Protein AF-W8TI05-F1 (afdb_monomer_lite)

Radius of gyration: 11.67 Å; chains: 1; bounding box: 24×20×36 Å

Secondary structure (DSSP, 8-state):
-B-TTTS--B---SS--S-EEEEEPTTT--EEEEETTT--EEE----------

O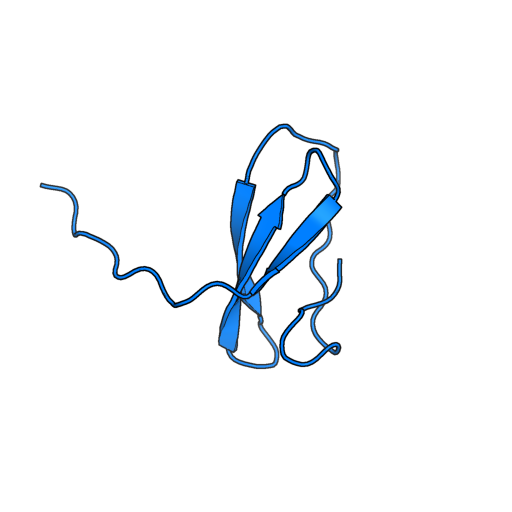rganism: NCBI:txid1286171

Foldseek 3Di:
DADPPPRPFDDDDPDQDQDKDWDQGPPPRAIWIAGSNVRDIGRDHPDDPPPDD

pLDDT: mean 81.62, std 10.92, range [40.56, 90.06]

Sequence (53 aa):
MQCPWCEKGETLADKPADIKISCQCPRCGRIYHVDFSTLKVEKAAAIRRKRGA

Structure (mmCIF, N/CA/C/O backbone):
data_AF-W8TI05-F1
#
_entry.id   AF-W8TI05-F1
#
loop_
_atom_site.group_PDB
_atom_site.id
_atom_site.type_symbol
_atom_site.label_atom_id
_atom_site.label_alt_id
_atom_site.label_comp_id
_atom_site.label_asym_id
_atom_site.label_entity_id
_atom_site.label_seq_id
_atom_site.pdbx_PDB_ins_code
_atom_site.Cartn_x
_atom_site.Cartn_y
_atom_site.Cartn_z
_atom_site.occupancy
_atom_site.B_iso_or_equiv
_atom_site.auth_seq_id
_atom_site.auth_comp_id
_atom_site.auth_asym_id
_atom_site.auth_atom_id
_atom_site.pdbx_PDB_model_num
ATOM 1 N N . MET A 1 1 ? 3.481 -4.430 4.102 1.00 76.19 1 MET A N 1
ATOM 2 C CA . MET A 1 1 ? 3.101 -2.999 3.965 1.00 76.19 1 MET A CA 1
ATOM 3 C C . MET A 1 1 ? 1.656 -2.830 4.416 1.00 76.19 1 MET A C 1
ATOM 5 O O . MET A 1 1 ? 0.783 -3.468 3.838 1.00 76.19 1 MET A O 1
ATOM 9 N N . GLN A 1 2 ? 1.383 -2.035 5.452 1.00 86.19 2 GLN A N 1
ATOM 10 C CA . GLN A 1 2 ? 0.025 -1.911 5.996 1.00 86.19 2 GLN A CA 1
ATOM 11 C C . GLN A 1 2 ? -0.833 -0.915 5.211 1.00 86.19 2 GLN A C 1
ATOM 13 O O . GLN A 1 2 ? -0.350 0.090 4.692 1.00 86.19 2 GLN A O 1
ATOM 18 N N . CYS A 1 3 ? -2.132 -1.196 5.139 1.00 88.06 3 CYS A N 1
ATOM 19 C CA . CYS A 1 3 ? -3.096 -0.310 4.514 1.00 88.06 3 CYS A CA 1
ATOM 20 C C . CYS A 1 3 ? -3.181 1.002 5.310 1.00 88.06 3 CYS A C 1
ATOM 22 O O . CYS A 1 3 ? -3.615 0.971 6.463 1.00 88.06 3 CYS A O 1
ATOM 24 N N . PRO A 1 4 ? -2.902 2.166 4.698 1.00 88.75 4 PRO A N 1
ATOM 25 C CA . PRO A 1 4 ? -2.846 3.440 5.414 1.00 88.75 4 PRO A CA 1
ATOM 26 C C . PRO A 1 4 ? -4.233 3.940 5.848 1.00 88.75 4 PRO A C 1
ATOM 28 O O . PRO A 1 4 ? -4.353 4.979 6.491 1.00 88.75 4 PRO A O 1
ATOM 31 N N . TRP A 1 5 ? -5.305 3.248 5.449 1.00 89.12 5 TRP A N 1
ATOM 32 C CA . TRP A 1 5 ? -6.680 3.625 5.759 1.00 89.12 5 TRP A CA 1
ATOM 33 C C . TRP A 1 5 ? -7.228 2.978 7.017 1.00 89.12 5 TRP A C 1
ATOM 35 O O . TRP A 1 5 ? -7.907 3.645 7.787 1.00 89.12 5 TRP A O 1
ATOM 45 N N . CYS A 1 6 ? -7.026 1.672 7.156 1.00 90.00 6 CYS A N 1
ATOM 46 C CA . CYS A 1 6 ? -7.621 0.892 8.232 1.00 90.00 6 CYS A CA 1
ATOM 47 C C . CYS A 1 6 ? -6.587 0.183 9.094 1.00 90.00 6 CYS A C 1
ATOM 49 O O . CYS A 1 6 ? -6.997 -0.464 10.051 1.00 90.00 6 CYS A O 1
ATOM 51 N N . GLU A 1 7 ? -5.308 0.211 8.698 1.00 87.81 7 GLU A N 1
ATOM 52 C CA . GLU A 1 7 ? -4.163 -0.398 9.395 1.00 87.81 7 GLU A CA 1
ATOM 53 C C . GLU A 1 7 ? -4.283 -1.920 9.611 1.00 87.81 7 GLU A C 1
ATOM 55 O O . GLU A 1 7 ? -3.405 -2.560 10.171 1.00 87.81 7 GLU A O 1
ATOM 60 N N . LYS A 1 8 ? -5.360 -2.530 9.101 1.00 86.88 8 LYS A N 1
ATOM 61 C CA . LYS A 1 8 ? -5.690 -3.959 9.215 1.00 86.88 8 LYS A CA 1
ATOM 62 C C . LYS A 1 8 ? -5.385 -4.755 7.951 1.00 86.88 8 LYS A C 1
ATOM 64 O O . LYS A 1 8 ? -5.356 -5.978 7.995 1.00 86.88 8 LYS A O 1
ATOM 69 N N . GLY A 1 9 ? -5.299 -4.086 6.802 1.00 83.38 9 GLY A N 1
ATOM 70 C CA . GLY A 1 9 ? -4.957 -4.728 5.533 1.00 83.38 9 GLY A CA 1
ATOM 71 C C . GLY A 1 9 ? -3.447 -4.783 5.352 1.00 83.38 9 GLY A C 1
ATOM 72 O O . GLY A 1 9 ? -2.767 -3.836 5.736 1.00 83.38 9 GLY A O 1
ATOM 73 N N . GLU A 1 10 ? -2.944 -5.839 4.725 1.00 85.88 10 GLU A N 1
ATOM 74 C CA . GLU A 1 10 ? -1.522 -5.993 4.428 1.00 85.88 10 GLU A CA 1
ATOM 75 C C . GLU A 1 10 ? -1.305 -6.281 2.940 1.00 85.88 10 GLU A C 1
ATOM 77 O O . GLU A 1 10 ? -2.016 -7.082 2.335 1.00 85.88 10 GLU A O 1
ATOM 82 N N . THR A 1 11 ? -0.322 -5.599 2.356 1.00 83.81 11 THR A N 1
ATOM 83 C CA . THR A 1 11 ? 0.247 -5.907 1.044 1.00 83.81 11 THR A CA 1
ATOM 84 C C . THR A 1 11 ? 1.625 -6.515 1.241 1.00 83.81 11 THR A C 1
ATOM 86 O O . THR A 1 11 ? 2.475 -5.927 1.922 1.00 83.81 11 THR A O 1
ATOM 89 N N . LEU A 1 12 ? 1.828 -7.677 0.628 1.00 82.75 12 LEU A N 1
ATOM 90 C CA . LEU A 1 12 ? 3.093 -8.398 0.594 1.00 82.75 12 LEU A CA 1
ATOM 91 C C . LEU A 1 12 ? 3.745 -8.227 -0.780 1.00 82.75 12 LEU A C 1
ATOM 93 O O . LEU A 1 12 ? 3.055 -8.170 -1.798 1.00 82.75 12 LEU A O 1
ATOM 97 N N . ALA A 1 13 ? 5.072 -8.149 -0.787 1.00 80.81 13 ALA A N 1
ATOM 98 C CA . ALA A 1 13 ? 5.903 -8.119 -1.982 1.00 80.81 13 ALA A CA 1
ATOM 99 C C . ALA A 1 13 ? 6.958 -9.215 -1.858 1.00 80.81 13 ALA A C 1
ATOM 101 O O . ALA A 1 13 ? 7.594 -9.310 -0.811 1.00 80.81 13 ALA A O 1
ATOM 102 N N . ASP A 1 14 ? 7.158 -10.004 -2.910 1.00 78.38 14 ASP A N 1
ATOM 103 C CA . ASP A 1 14 ? 8.205 -11.033 -2.932 1.00 78.38 14 ASP A CA 1
ATOM 104 C C . ASP A 1 14 ? 9.588 -10.429 -3.231 1.00 78.38 14 ASP A C 1
ATOM 106 O O . ASP A 1 14 ? 10.599 -10.844 -2.670 1.00 78.38 14 ASP A O 1
ATOM 110 N N . LYS A 1 15 ? 9.637 -9.403 -4.095 1.00 79.12 15 LYS A N 1
ATOM 111 C CA . LYS A 1 15 ? 10.879 -8.759 -4.542 1.00 79.12 15 LYS A CA 1
ATOM 112 C C . LYS A 1 15 ? 10.748 -7.236 -4.554 1.00 79.12 15 LYS A C 1
ATOM 114 O O . LYS A 1 15 ? 9.670 -6.732 -4.881 1.00 79.12 15 LYS A O 1
ATOM 119 N N . PRO A 1 16 ? 11.831 -6.499 -4.249 1.00 76.50 16 PRO A N 1
ATOM 120 C CA . PRO A 1 16 ? 11.889 -5.069 -4.512 1.00 76.50 16 PRO A CA 1
ATOM 121 C C . PRO A 1 16 ? 11.861 -4.837 -6.026 1.00 76.50 16 PRO A C 1
ATOM 123 O O . PRO A 1 16 ? 12.544 -5.525 -6.787 1.00 76.50 16 PRO A O 1
ATOM 126 N N . ALA A 1 17 ? 11.048 -3.885 -6.464 1.00 83.19 17 ALA A N 1
ATOM 127 C CA . ALA A 1 17 ? 10.892 -3.533 -7.868 1.00 83.19 17 ALA A CA 1
ATOM 128 C C . ALA A 1 17 ? 10.660 -2.027 -7.984 1.00 83.19 17 ALA A C 1
ATOM 130 O O . ALA A 1 17 ? 9.968 -1.457 -7.141 1.00 83.19 17 ALA A O 1
ATOM 131 N N . ASP A 1 18 ? 11.207 -1.397 -9.028 1.00 86.56 18 ASP A N 1
ATOM 132 C CA . ASP A 1 18 ? 11.035 0.041 -9.265 1.00 86.56 18 ASP A CA 1
ATOM 133 C C . ASP A 1 18 ? 9.674 0.347 -9.902 1.00 86.56 18 ASP A C 1
ATOM 135 O O . ASP A 1 18 ? 9.557 0.751 -11.056 1.00 86.56 18 ASP A O 1
ATOM 139 N N . ILE A 1 19 ? 8.609 0.014 -9.171 1.00 84.94 19 ILE A N 1
ATOM 140 C CA . ILE A 1 19 ? 7.230 0.141 -9.630 1.00 84.94 19 ILE A CA 1
ATOM 141 C C . ILE A 1 19 ? 6.356 0.741 -8.534 1.00 84.94 19 ILE A C 1
ATOM 143 O O . ILE A 1 19 ? 6.480 0.430 -7.346 1.00 84.94 19 ILE A O 1
ATOM 147 N N . LYS A 1 20 ? 5.400 1.562 -8.966 1.00 87.19 20 LYS A N 1
ATOM 148 C CA . LYS A 1 20 ? 4.322 2.082 -8.131 1.00 87.19 20 LYS A CA 1
ATOM 149 C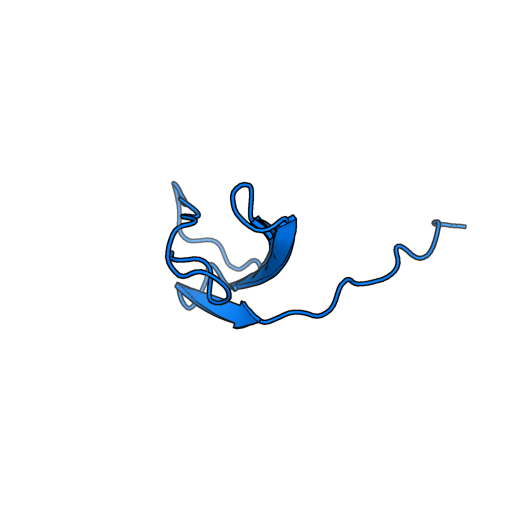 C . LYS A 1 20 ? 3.003 1.505 -8.620 1.00 87.19 20 LYS A C 1
ATOM 151 O O . LYS A 1 20 ? 2.634 1.715 -9.774 1.00 87.19 20 LYS A O 1
ATOM 156 N N . ILE A 1 21 ? 2.291 0.783 -7.758 1.00 86.00 21 ILE A N 1
ATOM 157 C CA . ILE A 1 21 ? 0.999 0.179 -8.112 1.00 86.00 21 ILE A CA 1
ATOM 158 C C . ILE A 1 21 ? -0.129 0.752 -7.265 1.00 86.00 21 ILE A C 1
ATOM 160 O O . ILE A 1 21 ? 0.072 1.190 -6.130 1.00 86.00 21 ILE A O 1
ATOM 164 N N . SER A 1 22 ? -1.343 0.683 -7.803 1.00 86.56 22 SER A N 1
ATOM 165 C CA . SER A 1 22 ? -2.563 0.913 -7.039 1.00 86.56 22 SER A CA 1
ATOM 166 C C . SER A 1 22 ? -3.079 -0.405 -6.471 1.00 86.56 22 SER A C 1
ATOM 168 O O . SER A 1 22 ? -3.485 -1.295 -7.214 1.00 86.56 22 SER A O 1
ATOM 170 N N . CYS A 1 23 ? -3.101 -0.514 -5.146 1.00 86.06 23 CYS A N 1
ATOM 171 C CA . CYS A 1 23 ? -3.702 -1.633 -4.432 1.00 86.06 23 CYS A CA 1
ATOM 172 C C . CYS A 1 23 ? -5.071 -1.236 -3.885 1.00 86.06 23 CYS A C 1
ATOM 174 O O . CYS A 1 23 ? -5.254 -0.137 -3.362 1.00 86.06 23 CYS A O 1
ATOM 176 N N . GLN A 1 24 ? -6.027 -2.158 -3.942 1.00 88.56 24 GLN A N 1
ATOM 177 C CA . GLN A 1 24 ? -7.285 -2.037 -3.217 1.00 88.56 24 GLN A CA 1
ATOM 178 C C . GLN A 1 24 ? -7.220 -2.882 -1.945 1.00 88.56 24 GLN A C 1
ATOM 180 O O . GLN A 1 24 ? -6.901 -4.067 -1.995 1.00 88.56 24 GLN A O 1
ATOM 185 N N . CYS A 1 25 ? -7.531 -2.282 -0.796 1.00 89.25 25 CYS A N 1
ATOM 186 C CA . CYS A 1 25 ? -7.553 -2.999 0.473 1.00 89.25 25 CYS A CA 1
ATOM 187 C C . CYS A 1 25 ? -8.707 -4.016 0.499 1.00 89.25 25 CYS A C 1
ATOM 189 O O . CYS A 1 25 ? -9.861 -3.590 0.404 1.00 89.25 25 CYS A O 1
ATOM 191 N N . PRO A 1 26 ? -8.462 -5.313 0.757 1.00 86.69 26 PRO A N 1
ATOM 192 C CA . PRO A 1 26 ? -9.535 -6.304 0.861 1.00 86.69 26 PRO A CA 1
ATOM 193 C C . PRO A 1 26 ? -10.409 -6.114 2.113 1.00 86.69 26 PRO A C 1
ATOM 195 O O . PRO A 1 26 ? -11.518 -6.627 2.176 1.00 86.69 26 PRO A O 1
ATOM 198 N N . ARG A 1 27 ? -9.927 -5.372 3.125 1.00 89.31 27 ARG A N 1
ATOM 199 C CA . ARG A 1 27 ? -10.640 -5.156 4.397 1.00 89.31 27 ARG A CA 1
ATOM 200 C C . ARG A 1 27 ? -11.559 -3.940 4.377 1.00 89.31 27 ARG A C 1
ATOM 202 O O . ARG A 1 27 ? -12.659 -4.010 4.904 1.00 89.31 27 ARG A O 1
ATOM 209 N N . CYS A 1 28 ? -11.095 -2.813 3.833 1.00 89.38 28 CYS A N 1
ATOM 210 C CA . CYS A 1 28 ? -11.866 -1.562 3.823 1.00 89.38 28 CYS A CA 1
ATOM 211 C C . CYS A 1 28 ? -12.317 -1.118 2.426 1.00 89.38 28 CYS A C 1
ATOM 213 O O . CYS A 1 28 ? -12.984 -0.095 2.305 1.00 89.38 28 CYS A O 1
ATOM 215 N N . GLY A 1 29 ? -11.919 -1.831 1.367 1.00 86.19 29 GLY A N 1
ATOM 216 C CA . GLY A 1 29 ? -12.280 -1.522 -0.019 1.00 86.19 29 GLY A CA 1
ATOM 217 C C . GLY A 1 29 ? -11.636 -0.256 -0.593 1.00 86.19 29 GLY A C 1
ATOM 218 O O . GLY A 1 29 ? -11.824 0.028 -1.776 1.00 86.19 29 GLY A O 1
ATOM 219 N N . ARG A 1 30 ? -10.874 0.506 0.205 1.00 89.31 30 ARG A N 1
ATOM 220 C CA . ARG A 1 30 ? -10.215 1.746 -0.228 1.00 89.31 30 ARG A CA 1
ATOM 221 C C . ARG A 1 30 ? -8.936 1.461 -1.003 1.00 89.31 30 ARG A C 1
ATOM 223 O O . ARG A 1 30 ? -8.236 0.484 -0.734 1.00 89.31 30 ARG A O 1
ATOM 230 N N . ILE A 1 31 ? -8.628 2.352 -1.939 1.00 89.00 31 ILE A N 1
ATOM 231 C CA . ILE A 1 31 ? -7.438 2.272 -2.785 1.00 89.00 3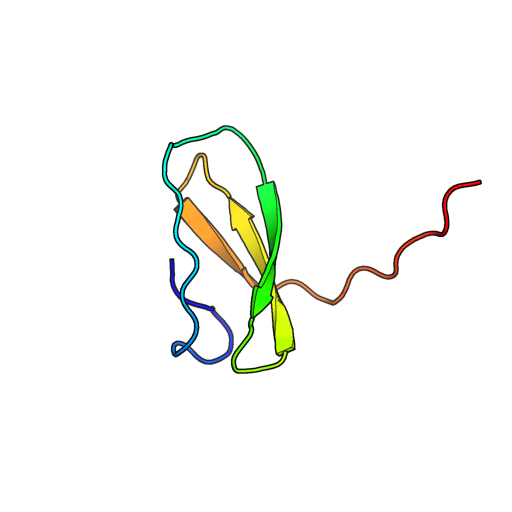1 ILE A CA 1
ATOM 232 C C . ILE A 1 31 ? -6.282 3.036 -2.131 1.00 89.00 31 ILE A C 1
ATOM 234 O O . ILE A 1 31 ? -6.479 4.046 -1.455 1.00 89.00 31 ILE A O 1
ATOM 238 N N . TYR A 1 32 ? -5.068 2.531 -2.294 1.00 90.06 32 TYR A N 1
ATOM 239 C CA . TYR A 1 32 ? -3.830 3.183 -1.886 1.00 90.06 32 TYR A CA 1
ATOM 240 C C . TYR A 1 32 ? -2.721 2.841 -2.878 1.00 90.06 32 TYR A C 1
ATOM 242 O O . TYR A 1 32 ? -2.814 1.859 -3.615 1.00 90.06 32 TYR A O 1
ATOM 250 N N . HIS A 1 33 ? -1.691 3.676 -2.925 1.00 89.75 33 HIS A N 1
ATOM 251 C CA . HIS A 1 33 ? -0.518 3.435 -3.750 1.00 89.75 33 HIS A CA 1
ATOM 252 C C . HIS A 1 33 ? 0.591 2.818 -2.916 1.00 89.75 33 HIS A C 1
ATOM 254 O O . HIS A 1 33 ? 0.819 3.225 -1.777 1.00 89.75 33 HIS A O 1
ATOM 260 N N . VAL A 1 34 ? 1.263 1.840 -3.507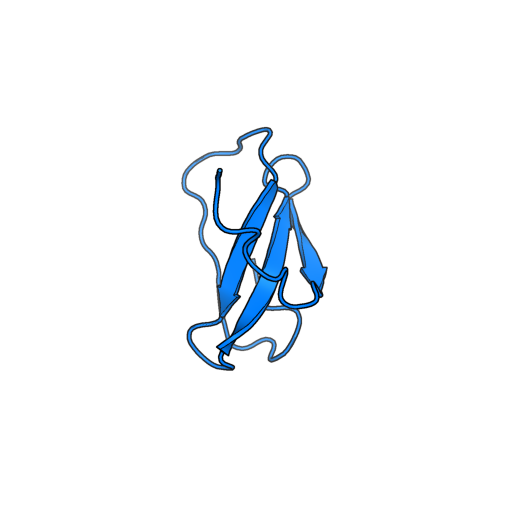 1.00 88.69 34 VAL A N 1
ATOM 261 C CA . VAL A 1 34 ? 2.432 1.184 -2.935 1.00 88.69 34 VAL A CA 1
ATOM 262 C C . VAL A 1 34 ? 3.591 1.411 -3.884 1.00 88.69 34 VAL A C 1
ATOM 264 O O . VAL A 1 34 ? 3.504 1.063 -5.061 1.00 88.69 34 VAL A O 1
ATOM 267 N N . ASP A 1 35 ? 4.643 2.017 -3.359 1.00 89.12 35 ASP A N 1
ATOM 268 C CA . ASP A 1 35 ? 5.919 2.201 -4.030 1.00 89.12 35 ASP A CA 1
ATOM 269 C C . ASP A 1 35 ? 6.870 1.102 -3.543 1.00 89.12 35 ASP A C 1
ATOM 271 O O . ASP A 1 35 ? 7.207 1.048 -2.357 1.00 89.12 35 ASP A O 1
ATOM 275 N N . PHE A 1 36 ? 7.237 0.172 -4.425 1.00 86.38 36 PHE A N 1
ATOM 276 C CA . PHE A 1 36 ? 8.076 -0.972 -4.049 1.00 86.38 36 PHE A CA 1
ATOM 277 C C . PHE A 1 36 ? 9.573 -0.643 -4.039 1.00 86.38 36 PHE A C 1
ATOM 279 O O . PHE A 1 36 ? 10.336 -1.406 -3.447 1.00 86.38 36 PHE A O 1
ATOM 286 N N . SER A 1 37 ? 9.989 0.493 -4.609 1.00 85.44 37 SER A N 1
ATOM 287 C CA . SER A 1 37 ? 11.371 0.985 -4.543 1.00 85.44 37 SER A CA 1
ATOM 288 C C . SER A 1 37 ? 11.692 1.507 -3.148 1.00 85.44 37 SER A C 1
ATOM 290 O O . SER A 1 37 ? 12.738 1.214 -2.576 1.00 85.44 37 SER A O 1
ATOM 292 N N . THR A 1 38 ? 10.769 2.293 -2.592 1.00 85.31 38 THR A N 1
ATOM 293 C CA . THR A 1 38 ? 10.935 2.977 -1.302 1.00 85.31 38 THR A CA 1
ATOM 294 C C . THR A 1 38 ? 10.166 2.318 -0.160 1.00 85.31 38 THR A C 1
ATOM 296 O O . THR A 1 38 ? 10.267 2.769 0.981 1.00 85.31 38 THR A O 1
ATOM 299 N N . LEU A 1 39 ? 9.382 1.274 -0.454 1.00 81.69 39 LEU A N 1
ATOM 300 C CA . LEU A 1 39 ? 8.446 0.610 0.465 1.00 81.69 39 LEU A CA 1
ATOM 301 C C . LEU A 1 39 ? 7.399 1.559 1.079 1.00 81.69 39 LEU A C 1
ATOM 303 O O . LEU A 1 39 ? 6.783 1.246 2.103 1.00 81.69 39 LEU A O 1
ATOM 307 N N . LYS A 1 40 ? 7.171 2.721 0.457 1.00 85.50 40 LYS A N 1
ATOM 308 C CA . LYS A 1 40 ? 6.225 3.724 0.946 1.00 85.50 40 LYS A CA 1
ATOM 309 C C . LYS A 1 40 ? 4.807 3.405 0.508 1.00 85.50 40 LYS A C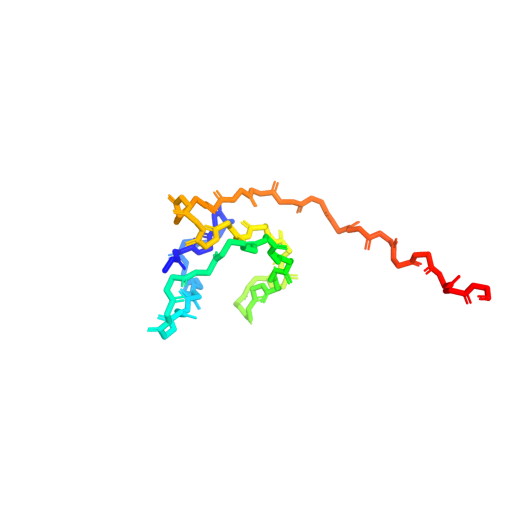 1
ATOM 311 O O . LYS A 1 40 ? 4.549 2.962 -0.611 1.00 85.50 40 LYS A O 1
ATOM 316 N N . VAL A 1 41 ? 3.873 3.686 1.410 1.00 87.94 41 VAL A N 1
ATOM 317 C CA . VAL A 1 41 ? 2.446 3.492 1.182 1.00 87.94 41 VAL A CA 1
ATOM 318 C C . VAL A 1 41 ? 1.738 4.825 1.333 1.00 87.94 41 VAL A C 1
ATOM 320 O O . VAL A 1 41 ? 1.836 5.475 2.371 1.00 87.94 41 VAL A O 1
ATOM 323 N N . GLU A 1 42 ? 1.008 5.231 0.303 1.00 89.19 42 GLU A N 1
ATOM 324 C CA . GLU A 1 42 ? 0.328 6.522 0.264 1.00 89.19 42 GLU A CA 1
ATOM 325 C C . GLU A 1 42 ? -1.171 6.331 0.058 1.00 89.19 42 GLU A C 1
ATOM 327 O O . GLU A 1 42 ? -1.618 5.513 -0.752 1.00 89.19 42 GLU A O 1
ATOM 332 N N 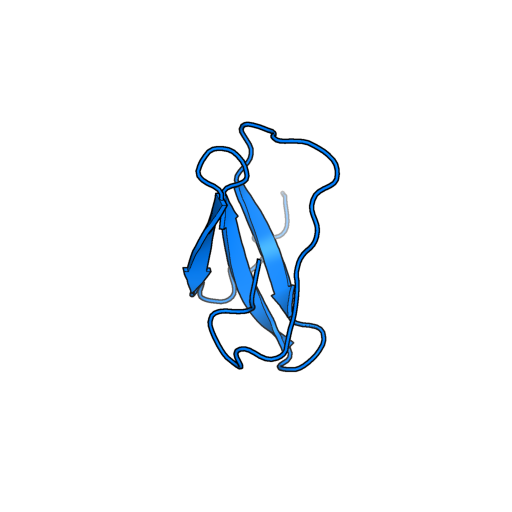. LYS A 1 43 ? -1.977 7.113 0.781 1.00 88.88 43 LYS A N 1
ATOM 333 C CA . LYS A 1 43 ? -3.425 7.158 0.560 1.00 88.88 43 LYS A CA 1
ATOM 334 C C . LYS A 1 43 ? -3.678 7.706 -0.842 1.00 88.88 43 LYS A C 1
ATOM 336 O O . LYS A 1 43 ? -3.225 8.798 -1.167 1.00 88.88 43 LYS A O 1
ATOM 341 N N . ALA A 1 44 ? -4.423 6.963 -1.651 1.00 83.94 44 ALA A N 1
ATOM 342 C CA . ALA A 1 44 ? -4.789 7.380 -2.995 1.00 83.94 44 ALA A CA 1
ATOM 343 C C . ALA A 1 44 ? -6.307 7.520 -3.097 1.00 83.94 44 ALA A C 1
ATOM 345 O O . ALA A 1 44 ? -7.063 6.718 -2.544 1.00 83.94 44 ALA A O 1
ATOM 346 N N . ALA A 1 45 ? -6.764 8.541 -3.817 1.00 75.44 45 ALA A N 1
ATOM 347 C CA . ALA A 1 45 ? -8.150 8.588 -4.254 1.00 75.44 45 ALA A CA 1
ATOM 348 C C . ALA A 1 45 ? -8.372 7.526 -5.340 1.00 75.44 45 ALA A C 1
ATOM 350 O O . ALA A 1 45 ? -7.449 7.177 -6.078 1.00 75.44 45 ALA A O 1
ATOM 351 N N . ALA A 1 46 ? -9.600 7.018 -5.458 1.00 66.56 46 ALA A N 1
ATOM 352 C CA . ALA A 1 46 ? -9.943 6.116 -6.546 1.00 66.56 46 ALA A CA 1
ATOM 353 C C . ALA A 1 46 ? -9.719 6.828 -7.889 1.00 66.56 46 ALA A C 1
ATOM 355 O O . ALA A 1 46 ? -10.454 7.753 -8.242 1.00 66.56 46 ALA A O 1
ATOM 356 N N . ILE A 1 47 ? -8.699 6.404 -8.640 1.00 65.88 47 ILE A N 1
ATOM 357 C CA . ILE A 1 47 ? -8.510 6.867 -10.011 1.00 65.88 47 ILE A CA 1
ATOM 358 C C . ILE A 1 47 ? -9.662 6.296 -10.840 1.00 65.88 47 ILE A C 1
ATOM 360 O O . ILE A 1 47 ? -9.880 5.082 -10.902 1.00 65.88 47 ILE A O 1
ATOM 364 N N . ARG A 1 48 ? -10.452 7.179 -11.457 1.00 63.16 48 ARG A N 1
ATOM 365 C CA . ARG A 1 48 ? -11.440 6.759 -12.451 1.00 63.16 48 ARG A CA 1
ATOM 366 C C . ARG A 1 48 ? -10.660 6.143 -13.604 1.00 63.16 48 ARG A C 1
ATOM 368 O O . ARG A 1 48 ? -9.827 6.825 -14.198 1.00 63.16 48 ARG A O 1
ATOM 375 N N . ARG A 1 49 ? -10.916 4.871 -13.928 1.00 60.06 49 ARG A N 1
ATOM 376 C CA . ARG A 1 49 ? -10.367 4.277 -15.151 1.00 60.06 49 ARG A CA 1
ATOM 377 C C . ARG A 1 49 ? -10.835 5.146 -16.318 1.00 60.06 49 ARG A C 1
ATOM 379 O O . ARG A 1 49 ? -12.031 5.181 -16.606 1.00 60.06 49 ARG A O 1
ATOM 386 N N . LYS A 1 50 ? -9.920 5.855 -16.984 1.00 59.50 50 LYS A N 1
ATOM 387 C CA . LYS A 1 50 ? -10.200 6.324 -18.340 1.00 59.50 50 LYS A CA 1
ATOM 388 C C . LYS A 1 50 ? -10.276 5.056 -19.181 1.00 59.50 50 LYS A C 1
ATOM 390 O O . LYS A 1 50 ? -9.291 4.334 -19.295 1.00 59.50 50 LYS A O 1
ATOM 395 N N . ARG A 1 51 ? -11.482 4.725 -19.641 1.00 49.41 51 ARG A N 1
ATOM 396 C CA . ARG A 1 51 ? -11.725 3.650 -20.604 1.00 49.41 51 ARG A CA 1
ATOM 397 C C . ARG A 1 51 ? -10.800 3.930 -21.788 1.00 49.41 51 ARG A C 1
ATOM 399 O O . ARG A 1 51 ? -10.907 5.005 -22.370 1.00 49.41 51 ARG A O 1
ATOM 406 N N . GLY A 1 52 ? -9.827 3.046 -22.014 1.00 61.50 52 GLY A N 1
ATOM 407 C CA . GLY A 1 52 ? -8.895 3.170 -23.132 1.00 61.50 52 GLY A CA 1
ATOM 408 C C . GLY A 1 52 ? -9.691 3.319 -24.424 1.00 61.50 52 GLY A C 1
ATOM 409 O O . GLY A 1 52 ? -10.667 2.587 -24.612 1.00 61.50 52 GLY A O 1
ATOM 410 N N . ALA A 1 53 ? -9.332 4.336 -25.205 1.00 40.56 53 ALA A N 1
ATOM 411 C CA . ALA A 1 53 ? -9.762 4.500 -26.587 1.00 40.56 53 ALA A CA 1
ATOM 412 C C . ALA A 1 53 ? -9.026 3.490 -27.471 1.00 40.56 53 ALA A C 1
ATOM 414 O O . ALA A 1 53 ? -7.862 3.176 -27.126 1.00 40.56 53 ALA A O 1
#